Protein AF-A0ABD5YMP9-F1 (afdb_monomer_lite)

Foldseek 3Di:
DVPVVVVVVVVVVVVVVVVVVVVVCCCCPVVVVDDPPPCVVLLCVCLVCVLVVHFWDFDPPPPDDDPPQWDDDPRTTGGPDDNPSSVVVNVVVVVVVVVVVVD

pLDDT: mean 82.82, std 13.81, range [39.59, 98.38]

Organism: NCBI:txid2934937

Structure (mmCIF, N/CA/C/O backbone):
data_AF-A0ABD5YMP9-F1
#
_entry.id   AF-A0ABD5YMP9-F1
#
loop_
_atom_site.group_PDB
_atom_site.id
_atom_site.type_symbol
_atom_site.label_atom_id
_atom_site.label_alt_id
_atom_site.label_comp_id
_atom_site.label_asym_id
_atom_site.label_entity_id
_atom_site.label_seq_id
_atom_site.pdbx_PDB_ins_code
_atom_site.Cartn_x
_atom_site.Cartn_y
_atom_site.Cartn_z
_atom_site.occupancy
_atom_site.B_iso_or_equiv
_atom_site.auth_seq_id
_atom_site.auth_comp_id
_atom_site.auth_asym_id
_atom_site.auth_atom_id
_atom_site.pdbx_PDB_model_num
ATOM 1 N N . MET A 1 1 ? 28.096 4.318 -35.455 1.00 56.03 1 MET A N 1
ATOM 2 C CA . MET A 1 1 ? 27.868 3.748 -34.108 1.00 56.03 1 MET A CA 1
ATOM 3 C C . MET A 1 1 ? 26.424 3.916 -33.593 1.00 56.03 1 MET A C 1
ATOM 5 O O . MET A 1 1 ? 26.172 3.534 -32.467 1.00 56.03 1 MET A O 1
ATOM 9 N N . SER A 1 2 ? 25.460 4.426 -34.383 1.00 62.69 2 SER A N 1
ATOM 10 C CA . SER A 1 2 ? 24.083 4.736 -33.928 1.00 62.69 2 SER A CA 1
ATOM 11 C C . SER A 1 2 ? 23.016 3.673 -34.253 1.00 62.69 2 SE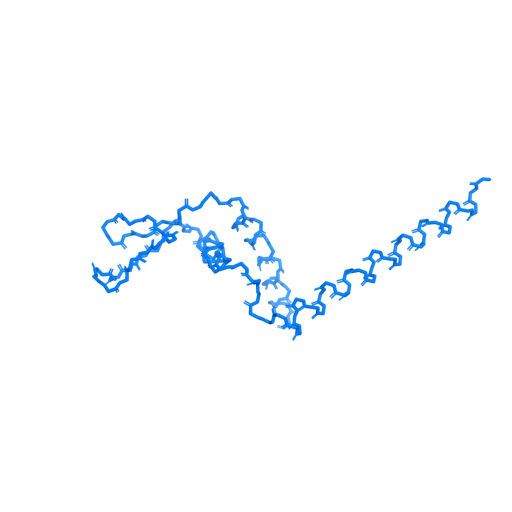R A C 1
ATOM 13 O O . SER A 1 2 ? 21.975 3.613 -33.605 1.00 62.69 2 SER A O 1
ATOM 15 N N . TRP A 1 3 ? 23.241 2.816 -35.255 1.00 60.25 3 TRP A N 1
ATOM 16 C CA . TRP A 1 3 ? 22.212 1.885 -35.748 1.00 60.25 3 TRP A CA 1
ATOM 17 C C . TRP A 1 3 ? 21.994 0.674 -34.826 1.00 60.25 3 TRP A C 1
ATOM 19 O O . TRP A 1 3 ? 20.864 0.249 -34.594 1.00 60.25 3 TRP A O 1
ATOM 29 N N . THR A 1 4 ? 23.072 0.142 -34.247 1.00 73.25 4 THR A N 1
ATOM 30 C CA . THR A 1 4 ? 23.031 -0.947 -33.258 1.00 73.25 4 THR A CA 1
ATOM 31 C C . THR A 1 4 ? 22.429 -0.493 -31.930 1.00 73.25 4 THR A C 1
ATOM 33 O O . THR A 1 4 ? 21.653 -1.231 -31.328 1.00 73.25 4 THR A O 1
ATOM 36 N N . GLU A 1 5 ? 22.719 0.740 -31.511 1.00 74.25 5 GLU A N 1
ATOM 37 C CA . GLU A 1 5 ? 22.180 1.325 -30.283 1.00 74.25 5 GLU A CA 1
ATOM 38 C C . GLU A 1 5 ? 20.657 1.496 -30.356 1.00 74.25 5 GLU A C 1
ATOM 40 O O . GLU A 1 5 ? 19.944 1.110 -29.430 1.00 74.25 5 GLU A O 1
ATOM 45 N N . ASN A 1 6 ? 20.136 1.976 -31.491 1.00 83.88 6 ASN A N 1
ATOM 46 C CA . ASN A 1 6 ? 18.693 2.103 -31.698 1.00 83.88 6 ASN A CA 1
ATOM 47 C C . ASN A 1 6 ? 17.983 0.745 -31.655 1.00 83.88 6 ASN A C 1
ATOM 49 O O . ASN A 1 6 ? 16.960 0.617 -30.990 1.00 83.88 6 ASN A O 1
ATOM 53 N N . ARG A 1 7 ? 18.550 -0.293 -32.285 1.00 87.81 7 ARG A N 1
ATOM 54 C CA . ARG A 1 7 ? 17.979 -1.650 -32.237 1.00 87.81 7 ARG A CA 1
ATOM 55 C C . ARG A 1 7 ? 17.960 -2.224 -30.825 1.00 87.81 7 ARG A C 1
ATOM 57 O O . ARG A 1 7 ? 16.988 -2.874 -30.454 1.00 87.81 7 ARG A O 1
ATOM 64 N N . PHE A 1 8 ? 19.001 -1.964 -30.039 1.00 93.44 8 PHE A N 1
ATOM 65 C CA . PHE A 1 8 ? 19.070 -2.409 -28.650 1.00 93.44 8 PHE A CA 1
ATOM 66 C C . PHE A 1 8 ? 18.036 -1.690 -27.774 1.00 93.44 8 PHE A C 1
ATOM 68 O O . PHE A 1 8 ? 17.306 -2.338 -27.028 1.00 93.44 8 PHE A O 1
ATOM 75 N N . ARG A 1 9 ? 17.889 -0.368 -27.936 1.00 93.75 9 ARG A N 1
ATOM 76 C CA . ARG A 1 9 ? 16.843 0.422 -27.264 1.00 93.75 9 ARG A CA 1
ATOM 77 C C . ARG A 1 9 ? 15.441 -0.068 -27.630 1.00 93.75 9 ARG A C 1
ATOM 79 O O . ARG A 1 9 ? 14.612 -0.231 -26.741 1.00 93.75 9 ARG A O 1
ATOM 86 N N . THR A 1 10 ? 15.185 -0.358 -28.908 1.00 95.44 10 THR A N 1
ATOM 87 C CA . THR A 1 10 ? 13.908 -0.935 -29.353 1.00 95.44 10 THR A CA 1
ATOM 88 C C . THR A 1 10 ? 13.674 -2.315 -28.746 1.00 95.44 10 THR A C 1
ATOM 90 O O . THR A 1 10 ? 12.583 -2.571 -28.248 1.00 95.44 10 THR A O 1
ATOM 93 N N . ALA A 1 11 ? 14.682 -3.190 -28.732 1.00 96.25 11 ALA A N 1
ATOM 94 C CA . ALA A 1 11 ? 14.564 -4.516 -28.130 1.00 96.25 11 ALA A CA 1
ATOM 95 C C . ALA A 1 11 ? 14.250 -4.435 -26.627 1.00 96.25 11 ALA A C 1
ATOM 97 O O . ALA A 1 11 ? 13.358 -5.135 -26.156 1.00 96.25 11 ALA A O 1
ATOM 98 N N . ILE A 1 12 ? 14.915 -3.534 -25.895 1.00 97.06 12 ILE A N 1
ATOM 99 C CA . ILE A 1 12 ? 14.623 -3.277 -24.478 1.00 97.06 12 ILE A CA 1
ATOM 100 C C . ILE A 1 12 ? 13.202 -2.745 -24.301 1.00 97.06 12 ILE A C 1
ATOM 102 O O . ILE A 1 12 ? 12.491 -3.216 -23.419 1.00 97.06 12 ILE A O 1
ATOM 106 N N . ALA A 1 13 ? 12.769 -1.793 -25.130 1.00 97.25 13 ALA A N 1
ATOM 107 C CA . ALA A 1 13 ? 11.424 -1.234 -25.043 1.00 97.25 13 ALA A CA 1
ATOM 108 C C . ALA A 1 13 ? 10.352 -2.311 -25.271 1.00 97.25 13 ALA A C 1
ATOM 110 O O . ALA A 1 13 ? 9.412 -2.419 -24.488 1.00 97.25 13 ALA A O 1
ATOM 111 N N . VAL A 1 14 ? 10.525 -3.155 -26.294 1.00 97.94 14 VAL A N 1
ATOM 112 C CA . VAL A 1 14 ? 9.627 -4.287 -26.566 1.00 97.94 14 VAL A CA 1
ATOM 113 C C . VAL A 1 14 ? 9.631 -5.272 -25.400 1.00 97.94 14 VAL A C 1
ATOM 115 O O . VAL A 1 14 ? 8.565 -5.669 -24.937 1.00 97.94 14 VAL A O 1
ATOM 118 N N . PHE A 1 15 ? 10.806 -5.629 -24.882 1.00 97.94 15 PHE A N 1
ATOM 119 C CA . PHE A 1 15 ? 10.920 -6.534 -23.742 1.00 97.94 15 PHE A CA 1
ATOM 120 C C . PHE A 1 15 ? 10.229 -5.976 -22.491 1.00 97.94 15 PHE A C 1
ATOM 122 O O . PHE A 1 15 ? 9.482 -6.698 -21.837 1.00 97.94 15 PHE A O 1
ATOM 129 N N . ALA A 1 16 ? 10.416 -4.690 -22.188 1.00 97.38 16 ALA A N 1
ATOM 130 C CA . ALA A 1 16 ? 9.773 -4.028 -21.057 1.00 97.38 16 ALA A CA 1
ATOM 131 C C . ALA A 1 16 ? 8.242 -4.029 -21.187 1.00 97.38 16 ALA A C 1
ATOM 133 O O . ALA A 1 16 ? 7.546 -4.323 -20.216 1.00 97.38 16 ALA A O 1
ATOM 134 N N . VAL A 1 17 ? 7.713 -3.761 -22.387 1.00 98.19 17 VAL A N 1
ATOM 135 C CA . VAL A 1 17 ? 6.268 -3.823 -22.656 1.00 98.19 17 VAL A CA 1
ATOM 136 C C . VAL A 1 17 ? 5.741 -5.248 -22.488 1.00 98.19 17 VAL A C 1
ATOM 138 O O . VAL A 1 17 ? 4.741 -5.444 -21.804 1.00 98.19 17 VAL A O 1
ATOM 141 N N . LEU A 1 18 ? 6.422 -6.250 -23.054 1.00 98.38 18 LEU A N 1
ATOM 142 C CA . LEU A 1 18 ? 6.019 -7.653 -22.929 1.00 98.38 18 LEU A CA 1
ATOM 143 C C . LEU A 1 18 ? 6.040 -8.125 -21.472 1.00 98.38 18 LEU A C 1
ATOM 145 O O . LEU A 1 18 ? 5.080 -8.741 -21.018 1.00 98.38 18 LEU A O 1
ATOM 149 N N . ALA A 1 19 ? 7.090 -7.789 -20.723 1.00 97.44 19 ALA A N 1
ATOM 150 C CA . ALA A 1 19 ? 7.170 -8.083 -19.297 1.00 97.44 19 ALA A CA 1
ATOM 151 C C . ALA A 1 19 ? 6.019 -7.417 -18.525 1.00 97.44 19 ALA A C 1
ATOM 153 O O . ALA A 1 19 ? 5.380 -8.066 -17.700 1.00 97.44 19 ALA A O 1
ATOM 154 N N . GLY A 1 20 ? 5.703 -6.156 -18.837 1.00 94.50 20 GLY A N 1
ATOM 155 C CA . GLY A 1 20 ? 4.564 -5.445 -18.256 1.00 94.50 20 GLY A CA 1
ATOM 156 C C . GLY A 1 20 ? 3.224 -6.130 -18.536 1.00 94.50 20 GLY A C 1
ATOM 157 O O . GLY A 1 20 ? 2.429 -6.307 -17.615 1.00 94.50 20 GLY A O 1
ATOM 158 N N . ILE A 1 21 ? 2.994 -6.576 -19.776 1.00 96.94 21 ILE A N 1
ATOM 159 C CA . ILE A 1 21 ? 1.785 -7.325 -20.159 1.00 96.94 21 ILE A CA 1
ATOM 160 C C . ILE A 1 21 ? 1.694 -8.640 -19.379 1.00 96.94 21 ILE A C 1
ATOM 162 O O . ILE A 1 21 ? 0.639 -8.949 -18.835 1.00 96.94 21 ILE A O 1
ATOM 166 N N . VAL A 1 22 ? 2.789 -9.399 -19.283 1.00 95.38 22 VAL A N 1
ATOM 167 C CA . VAL A 1 22 ? 2.811 -10.673 -18.544 1.00 95.38 22 VAL A CA 1
ATOM 168 C C . VAL A 1 22 ? 2.486 -10.457 -17.067 1.00 95.38 22 VAL A C 1
ATOM 170 O O . VAL A 1 22 ? 1.635 -11.157 -16.523 1.00 95.38 22 VAL A O 1
ATOM 173 N N . VAL A 1 23 ? 3.112 -9.466 -16.425 1.00 90.25 23 VAL A N 1
ATOM 174 C CA . VAL A 1 23 ? 2.833 -9.120 -15.022 1.00 90.25 23 VAL A CA 1
ATOM 175 C C . VAL A 1 23 ? 1.371 -8.710 -14.840 1.00 90.25 23 VAL A C 1
ATOM 177 O O . VAL A 1 23 ? 0.731 -9.159 -13.891 1.00 90.25 23 VAL A O 1
ATOM 180 N N . TYR A 1 24 ? 0.827 -7.905 -15.756 1.00 86.75 24 TYR A N 1
ATOM 181 C CA . TYR A 1 24 ? -0.575 -7.490 -15.725 1.00 86.75 24 TYR A CA 1
ATOM 182 C C . TYR A 1 24 ? -1.533 -8.686 -15.809 1.00 86.75 24 TYR A C 1
ATOM 184 O O . TYR A 1 24 ? -2.412 -8.815 -14.959 1.00 86.75 24 TYR A O 1
ATOM 192 N N . VAL A 1 25 ? -1.330 -9.578 -16.785 1.00 91.19 25 VAL A N 1
ATOM 193 C CA . VAL A 1 25 ? -2.171 -10.768 -16.989 1.00 91.19 25 VAL A CA 1
ATOM 194 C C . VAL A 1 25 ? -2.099 -11.699 -15.783 1.00 91.19 25 VAL A C 1
ATOM 196 O O . VAL A 1 25 ? -3.132 -12.133 -15.290 1.00 91.19 25 VAL A O 1
ATOM 199 N N . ILE A 1 26 ? -0.904 -11.971 -15.253 1.00 86.50 26 ILE A N 1
ATOM 200 C CA . ILE A 1 26 ? -0.759 -12.799 -14.048 1.00 86.50 26 ILE A CA 1
ATOM 201 C C . ILE A 1 26 ? -1.506 -12.163 -12.867 1.00 86.50 26 ILE A C 1
ATOM 203 O O . ILE A 1 26 ? -2.235 -12.854 -12.157 1.00 86.50 26 ILE A O 1
ATOM 207 N N . GLY A 1 27 ? -1.358 -10.851 -12.674 1.00 82.06 27 GLY A N 1
ATOM 208 C CA . GLY A 1 27 ? -1.993 -10.137 -11.569 1.00 82.06 27 GLY A CA 1
ATOM 209 C C . GLY A 1 27 ? -3.518 -10.053 -11.662 1.00 82.06 27 GLY A C 1
ATOM 210 O O . GLY A 1 27 ? -4.171 -10.056 -10.628 1.00 82.06 27 GLY A O 1
ATOM 211 N N . HIS A 1 28 ? -4.094 -9.974 -12.865 1.00 81.75 28 HIS A N 1
ATOM 212 C CA . HIS A 1 28 ? -5.549 -9.845 -13.038 1.00 81.75 28 HIS A CA 1
ATOM 213 C C . HIS A 1 28 ? -6.263 -11.180 -13.257 1.00 81.75 28 HIS A C 1
ATOM 215 O O . HIS A 1 28 ? -7.365 -11.359 -12.747 1.00 81.75 28 HIS A O 1
ATOM 221 N N . GLU A 1 29 ? -5.650 -12.114 -13.985 1.00 84.50 29 GLU A N 1
ATOM 222 C CA . GLU A 1 29 ? -6.316 -13.349 -14.419 1.00 84.50 29 GLU A CA 1
ATOM 223 C C . GLU A 1 29 ? -5.934 -14.557 -13.556 1.00 84.50 29 GLU A C 1
ATOM 225 O O . GLU A 1 29 ? -6.773 -15.408 -13.272 1.00 84.50 29 GLU A O 1
ATOM 230 N N . VAL A 1 30 ? -4.670 -14.650 -13.119 1.00 82.81 30 VAL A N 1
ATOM 231 C CA . VAL A 1 30 ? -4.181 -15.807 -12.342 1.00 82.81 30 VAL A CA 1
ATOM 232 C C . VAL A 1 30 ? -4.348 -15.582 -10.841 1.00 82.81 30 VAL A C 1
ATOM 234 O O . VAL A 1 30 ? -4.749 -16.496 -10.122 1.00 82.81 30 VAL A O 1
ATOM 237 N N . PHE A 1 31 ? -4.084 -14.363 -10.365 1.00 77.06 31 PHE A N 1
ATOM 238 C CA . PHE A 1 31 ? -4.215 -13.983 -8.955 1.00 77.06 31 PHE A CA 1
ATOM 239 C C . PHE A 1 31 ? -5.201 -12.820 -8.759 1.00 77.06 31 PHE A C 1
ATOM 241 O O . PHE A 1 31 ? -4.816 -11.770 -8.242 1.00 77.06 31 PHE A O 1
ATOM 248 N N . PRO A 1 32 ? -6.491 -12.994 -9.111 1.00 71.62 32 PRO A N 1
ATOM 249 C CA . PRO A 1 32 ? -7.482 -11.912 -9.078 1.00 71.62 32 PRO A CA 1
ATOM 250 C C . PRO A 1 32 ? -7.722 -11.331 -7.674 1.00 71.62 32 PRO A C 1
ATOM 252 O O . PRO A 1 32 ? -8.232 -10.222 -7.537 1.00 71.62 32 PRO A O 1
ATOM 255 N N . TYR A 1 33 ? -7.347 -12.069 -6.624 1.00 70.12 33 TYR A N 1
ATOM 256 C CA . TYR A 1 33 ? -7.469 -11.655 -5.224 1.00 70.12 33 TYR A CA 1
ATOM 257 C C . TYR A 1 33 ? -6.145 -11.180 -4.604 1.00 70.12 33 TYR A C 1
ATOM 259 O O . TYR A 1 33 ? -6.059 -11.072 -3.383 1.00 70.12 33 TYR A O 1
ATOM 267 N N . LEU A 1 34 ? -5.156 -10.853 -5.444 1.00 66.38 34 LEU A N 1
ATOM 268 C CA . LEU A 1 34 ? -3.815 -10.391 -5.075 1.00 66.38 34 LEU A CA 1
ATOM 269 C C . LEU A 1 34 ? -2.923 -11.477 -4.426 1.00 66.38 34 LEU A C 1
ATOM 271 O O . LEU A 1 34 ? -3.149 -12.675 -4.595 1.00 66.38 34 LEU A O 1
ATOM 275 N N . SER A 1 35 ? -1.814 -11.033 -3.830 1.00 65.75 35 SER A N 1
ATOM 276 C CA . SER A 1 35 ? -0.567 -11.746 -3.540 1.00 65.75 35 SER A CA 1
ATOM 277 C C . SER A 1 35 ? -0.715 -12.956 -2.619 1.00 65.75 35 SER A C 1
ATOM 279 O O . SER A 1 35 ? -1.549 -13.007 -1.723 1.00 65.75 35 SER A O 1
ATOM 281 N N . VAL A 1 36 ? 0.243 -13.885 -2.739 1.00 67.31 36 VAL A N 1
ATOM 282 C CA . VAL A 1 36 ? 0.517 -14.946 -1.744 1.00 67.31 36 VAL A CA 1
ATOM 283 C C . VAL A 1 36 ? 0.949 -14.352 -0.387 1.00 67.31 36 VAL A C 1
ATOM 285 O O . VAL A 1 36 ? 1.054 -15.054 0.620 1.00 67.31 36 VAL A O 1
ATOM 288 N N . ASN A 1 37 ? 1.215 -13.044 -0.336 1.00 77.12 37 ASN A N 1
ATOM 289 C CA . ASN A 1 37 ? 1.488 -12.340 0.901 1.00 77.12 37 ASN A CA 1
ATOM 290 C C . ASN A 1 37 ? 0.224 -12.216 1.768 1.00 77.12 37 ASN A C 1
ATOM 292 O O . ASN A 1 37 ? -0.636 -11.370 1.531 1.00 77.12 37 ASN A O 1
ATOM 296 N N . HIS A 1 38 ? 0.187 -12.998 2.844 1.00 78.44 38 HIS A N 1
ATOM 297 C CA . HIS A 1 38 ? -0.875 -12.985 3.850 1.00 78.44 38 HIS A CA 1
ATOM 298 C C . HIS A 1 38 ? -1.078 -11.612 4.520 1.00 78.44 38 HIS A C 1
ATOM 300 O O . HIS A 1 38 ? -2.158 -11.343 5.046 1.00 78.44 38 HIS A O 1
ATOM 306 N N . ASP A 1 39 ? -0.078 -10.729 4.461 1.00 85.69 39 ASP A N 1
ATOM 307 C CA . ASP A 1 39 ? -0.128 -9.402 5.077 1.00 85.69 39 ASP A CA 1
ATOM 308 C C . ASP A 1 39 ? -0.695 -8.332 4.133 1.00 85.69 39 ASP A C 1
ATOM 310 O O . ASP A 1 39 ? -0.993 -7.216 4.565 1.00 85.69 39 ASP A O 1
ATOM 314 N N . GLU A 1 40 ? -0.869 -8.634 2.841 1.00 84.75 40 GLU A N 1
ATOM 315 C CA . GLU A 1 40 ? -1.265 -7.630 1.851 1.00 84.75 40 GLU A CA 1
ATOM 316 C C . GLU A 1 40 ? -2.621 -6.996 2.160 1.00 84.75 40 GLU A C 1
ATOM 318 O O . GLU A 1 40 ? -2.771 -5.776 2.059 1.00 84.75 40 GLU A O 1
ATOM 323 N N . GLY A 1 41 ? -3.581 -7.791 2.638 1.00 84.94 41 GLY A N 1
ATOM 324 C CA . GLY A 1 41 ? -4.883 -7.280 3.067 1.00 84.94 41 GLY A CA 1
ATOM 325 C C . GLY A 1 41 ? -4.766 -6.170 4.120 1.00 84.94 41 GLY A C 1
ATOM 326 O O . GLY A 1 41 ? -5.556 -5.228 4.119 1.00 84.94 41 GLY A O 1
ATOM 327 N N . VAL A 1 42 ? -3.740 -6.216 4.974 1.00 88.38 42 VAL A N 1
ATOM 328 C CA . VAL A 1 42 ? -3.469 -5.189 5.991 1.00 88.38 42 VAL A CA 1
ATOM 329 C C . VAL A 1 42 ? -2.978 -3.902 5.339 1.00 88.38 42 VAL A C 1
ATOM 331 O O . VAL A 1 42 ? -3.447 -2.820 5.695 1.00 88.38 42 VAL A O 1
ATOM 334 N N . TYR A 1 43 ? -2.067 -4.004 4.367 1.00 90.44 43 TYR A N 1
ATOM 335 C CA . TYR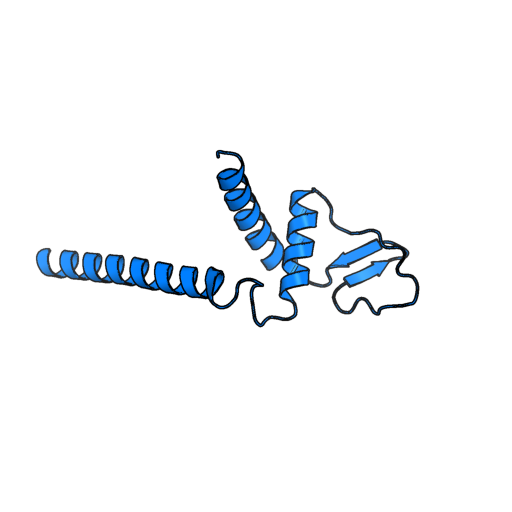 A 1 43 ? -1.557 -2.842 3.639 1.00 90.44 43 TYR A CA 1
ATOM 336 C C . TYR A 1 43 ? -2.651 -2.175 2.804 1.00 90.44 43 TYR A C 1
ATOM 338 O O . TYR A 1 43 ? -2.731 -0.948 2.786 1.00 90.44 43 TYR A O 1
ATOM 346 N N . LEU A 1 44 ? -3.524 -2.957 2.166 1.00 89.88 44 LEU A N 1
ATOM 347 C CA . LEU A 1 44 ? -4.672 -2.444 1.413 1.00 89.88 44 LEU A CA 1
ATOM 348 C C . LEU A 1 44 ? -5.712 -1.800 2.332 1.00 89.88 44 LEU A C 1
ATOM 350 O O . LEU A 1 44 ? -6.224 -0.722 2.028 1.00 89.88 44 LEU A O 1
ATOM 354 N N . GLN A 1 45 ? -5.984 -2.409 3.489 1.00 90.00 45 GLN A N 1
ATOM 355 C CA . GLN A 1 45 ? -6.874 -1.823 4.488 1.00 90.00 45 GLN A CA 1
ATOM 356 C C . GLN A 1 45 ? -6.312 -0.496 5.012 1.00 90.00 45 GLN A C 1
ATOM 358 O O . GLN A 1 45 ? -7.041 0.492 5.096 1.00 90.00 45 GLN A O 1
ATOM 363 N N . GLN A 1 46 ? -5.014 -0.441 5.325 1.00 93.06 46 GLN A N 1
ATOM 364 C CA . GLN A 1 46 ? -4.337 0.792 5.728 1.00 93.06 46 GLN A CA 1
ATOM 365 C C . GLN A 1 46 ? -4.351 1.835 4.603 1.00 93.06 46 GLN A C 1
ATOM 367 O O . GLN A 1 46 ? -4.617 3.002 4.876 1.00 93.06 46 GLN A O 1
ATOM 372 N N . ALA A 1 47 ? -4.148 1.434 3.346 1.00 93.75 47 ALA A N 1
ATOM 373 C CA . ALA A 1 47 ? -4.250 2.329 2.197 1.00 93.75 47 ALA A CA 1
ATOM 374 C C . ALA A 1 47 ? -5.657 2.932 2.060 1.00 93.75 47 ALA A C 1
ATOM 376 O O . ALA A 1 47 ? -5.807 4.133 1.842 1.00 93.75 47 ALA A O 1
ATOM 377 N N . ASN A 1 48 ? -6.704 2.132 2.269 1.00 92.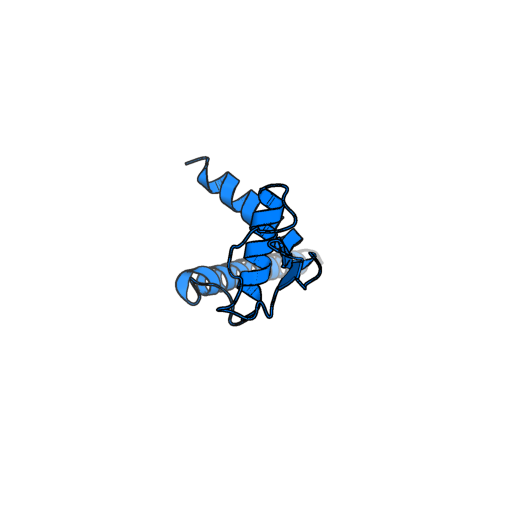12 48 ASN A N 1
ATOM 378 C CA . ASN A 1 48 ? -8.082 2.620 2.265 1.00 92.12 48 ASN A CA 1
ATOM 379 C C . ASN A 1 48 ? -8.352 3.616 3.411 1.00 92.12 48 ASN A C 1
ATOM 381 O O . ASN A 1 48 ? -9.041 4.614 3.207 1.00 92.12 48 ASN A O 1
ATOM 385 N N . LEU A 1 49 ? -7.776 3.406 4.603 1.00 92.56 49 LEU A N 1
ATOM 386 C CA . LEU A 1 49 ? -7.843 4.396 5.688 1.00 92.56 49 LEU A CA 1
ATOM 387 C C . LEU A 1 49 ? -7.167 5.710 5.281 1.00 92.56 49 LEU A C 1
ATOM 389 O O . LEU A 1 49 ? -7.767 6.770 5.453 1.00 92.56 49 LEU A O 1
ATOM 393 N N . LEU A 1 50 ? -5.967 5.641 4.697 1.00 94.06 50 LEU A N 1
ATOM 394 C CA . LEU A 1 50 ? -5.226 6.817 4.234 1.00 94.06 50 LEU A CA 1
ATOM 395 C C . LEU A 1 50 ? -6.004 7.589 3.159 1.00 94.06 50 LEU A C 1
ATOM 397 O O . LEU A 1 50 ? -6.107 8.812 3.249 1.00 94.06 50 LEU A O 1
ATOM 401 N N . LEU A 1 51 ? -6.633 6.894 2.203 1.00 93.56 51 LEU A N 1
ATOM 402 C CA . LEU A 1 51 ? -7.524 7.509 1.207 1.00 93.56 51 LEU A CA 1
ATOM 403 C C . LEU A 1 51 ? -8.701 8.260 1.843 1.00 93.56 51 LEU A C 1
ATOM 405 O O . LEU A 1 51 ? -9.173 9.249 1.283 1.00 93.56 51 LEU A O 1
ATOM 409 N N . GLN A 1 52 ? -9.171 7.798 3.002 1.00 92.62 52 GLN A N 1
ATOM 410 C CA . GLN A 1 52 ? -10.251 8.414 3.773 1.00 92.62 52 GLN A CA 1
ATOM 411 C C . GLN A 1 52 ? -9.756 9.463 4.785 1.00 92.62 52 GLN A C 1
ATOM 413 O O . GLN A 1 52 ? -10.570 9.994 5.540 1.00 92.62 52 GLN A O 1
ATOM 418 N N . GLY A 1 53 ? -8.449 9.744 4.849 1.00 94.38 53 GLY A N 1
ATOM 419 C CA . GLY A 1 53 ? -7.865 10.643 5.850 1.00 94.38 53 GLY A CA 1
ATOM 420 C C . GLY A 1 53 ? -7.919 10.093 7.282 1.00 94.38 53 GLY A C 1
ATOM 421 O O . GLY A 1 53 ? -7.948 10.863 8.240 1.00 94.38 53 GLY A O 1
ATOM 422 N N . LYS A 1 54 ? -7.970 8.767 7.445 1.00 93.88 54 LYS A N 1
ATOM 423 C CA . LYS A 1 54 ? -8.033 8.069 8.737 1.00 93.88 54 LYS A CA 1
ATOM 424 C C . LYS A 1 54 ? -6.726 7.328 9.015 1.00 93.88 54 LYS A C 1
ATOM 426 O O . LYS A 1 54 ? -6.035 6.895 8.099 1.00 93.88 54 LYS A O 1
ATOM 431 N N . LEU A 1 55 ? -6.423 7.129 10.299 1.00 91.56 55 LEU A N 1
ATOM 432 C CA . LEU A 1 55 ? -5.244 6.375 10.758 1.00 91.56 55 LEU A CA 1
ATOM 433 C C . LEU A 1 55 ? -5.600 5.112 11.558 1.00 91.56 55 LEU A C 1
ATOM 435 O O . LEU A 1 55 ? -4.731 4.293 11.844 1.00 91.56 55 LEU A O 1
ATOM 439 N N . TRP A 1 56 ? -6.872 4.942 11.912 1.00 90.81 56 TRP A N 1
ATOM 440 C CA . TRP A 1 56 ? -7.374 3.791 12.651 1.00 90.81 56 TRP A CA 1
ATOM 441 C C . TRP A 1 56 ? -8.777 3.427 12.185 1.00 90.81 56 TRP A C 1
ATOM 443 O O . TRP A 1 56 ? -9.522 4.257 11.656 1.00 90.81 56 TRP A O 1
ATOM 453 N N . LEU A 1 57 ? -9.147 2.178 12.438 1.00 87.94 57 LEU A N 1
ATOM 454 C CA . LEU A 1 57 ? -10.531 1.717 12.402 1.00 87.94 57 LEU A CA 1
ATOM 455 C C . LEU A 1 57 ? -11.081 1.593 13.821 1.00 87.94 57 LEU A C 1
ATOM 457 O O . LEU A 1 57 ? -10.339 1.449 14.794 1.00 87.94 57 LEU A O 1
ATOM 461 N N . THR A 1 58 ? -12.402 1.658 13.928 1.00 88.00 58 THR A N 1
ATOM 462 C CA . THR A 1 58 ? -13.126 1.383 15.165 1.00 88.00 58 THR A CA 1
ATOM 463 C C . THR A 1 58 ? -13.877 0.078 14.987 1.00 88.00 58 THR A C 1
ATOM 465 O O . THR A 1 58 ? -14.641 -0.062 14.036 1.00 88.00 58 THR A O 1
ATOM 468 N N . ALA A 1 59 ? -13.647 -0.875 15.883 1.00 80.31 59 ALA A N 1
ATOM 469 C CA . ALA A 1 59 ? -14.302 -2.174 15.836 1.00 80.31 59 ALA A CA 1
ATOM 470 C C . ALA A 1 59 ? -14.771 -2.571 17.236 1.00 80.31 59 ALA A C 1
ATOM 472 O O . ALA A 1 59 ? -14.028 -2.420 18.205 1.00 80.31 59 ALA A O 1
ATOM 473 N N . ASP A 1 60 ? -15.979 -3.126 17.337 1.00 76.06 60 ASP A N 1
ATOM 474 C CA . ASP A 1 60 ? -16.514 -3.670 18.594 1.00 76.06 60 ASP A CA 1
ATOM 475 C C . ASP A 1 60 ? -16.144 -5.154 18.779 1.00 76.06 60 ASP A C 1
ATOM 477 O O . ASP A 1 60 ? -16.895 -5.975 19.298 1.00 76.06 60 ASP A O 1
ATOM 481 N N . LEU A 1 61 ? -14.954 -5.526 18.303 1.00 66.44 61 LEU A N 1
ATOM 482 C CA . LEU A 1 61 ? -14.432 -6.892 18.334 1.00 66.44 61 LEU A CA 1
ATOM 483 C C . LEU A 1 61 ? -13.729 -7.133 19.671 1.00 66.44 61 LEU A C 1
ATOM 485 O O . LEU A 1 61 ? -12.515 -7.314 19.741 1.00 66.44 61 LEU A O 1
ATOM 489 N N . SER A 1 62 ? -14.477 -7.060 20.770 1.00 54.03 62 SER A N 1
ATOM 490 C CA . SER A 1 62 ? -13.857 -7.020 22.097 1.00 54.03 62 SER A CA 1
ATOM 491 C C . SER A 1 62 ? -13.268 -8.363 22.560 1.00 54.03 62 SER A C 1
ATOM 493 O O . SER A 1 62 ? -12.383 -8.338 23.416 1.00 54.03 62 SER A O 1
ATOM 495 N N . LYS A 1 63 ? -13.668 -9.526 22.006 1.00 59.41 63 LYS A N 1
ATOM 496 C CA . LYS A 1 63 ? -13.195 -10.841 22.513 1.0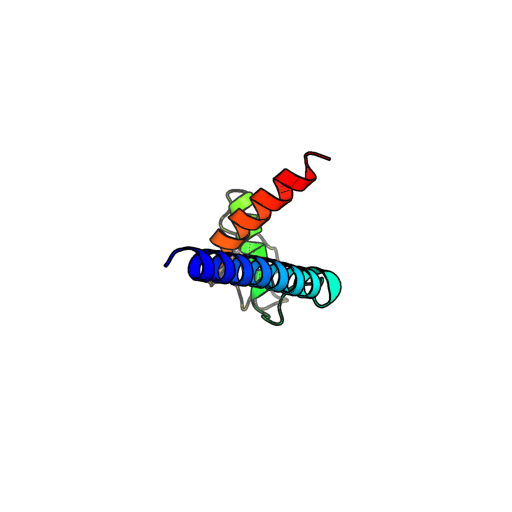0 59.41 63 LYS A CA 1
ATOM 497 C C . LYS A 1 63 ? -13.001 -11.990 21.509 1.00 59.41 63 LYS A C 1
ATOM 499 O O . LYS A 1 63 ? -12.459 -13.011 21.911 1.00 59.41 63 LYS A O 1
ATOM 504 N N . VAL A 1 64 ? -13.428 -11.873 20.248 1.00 57.69 64 VAL A N 1
ATOM 505 C CA . VAL A 1 64 ? -13.538 -13.055 19.357 1.00 57.69 64 VAL A CA 1
ATOM 506 C C . VAL A 1 64 ? -12.304 -13.279 18.472 1.00 57.69 64 VAL A C 1
ATOM 508 O O . VAL A 1 64 ? -12.010 -14.414 18.119 1.00 57.69 64 VAL A O 1
ATOM 511 N N . PHE A 1 65 ? -11.529 -12.233 18.164 1.00 64.31 65 PHE A N 1
ATOM 512 C CA . PHE A 1 65 ? -10.355 -12.345 17.293 1.00 64.31 65 PHE A CA 1
ATOM 513 C C . PHE A 1 65 ? -9.154 -11.607 17.878 1.00 64.31 65 PHE A C 1
ATOM 515 O O . PHE A 1 65 ? -9.282 -10.481 18.360 1.00 64.31 65 PHE A O 1
ATOM 522 N N . GLN A 1 66 ? -7.981 -12.240 17.812 1.00 69.19 66 GLN A N 1
ATOM 523 C CA . GLN A 1 66 ? -6.713 -11.569 18.076 1.00 69.19 66 GLN A CA 1
ATOM 524 C C . GLN A 1 66 ? -6.319 -10.768 16.830 1.00 69.19 66 GLN A C 1
ATOM 526 O O . GLN A 1 66 ? -6.164 -11.357 15.757 1.00 69.19 66 GLN A O 1
ATOM 531 N N . PRO A 1 67 ? -6.167 -9.438 16.926 1.00 75.25 67 PRO A N 1
ATOM 532 C CA . PRO A 1 67 ? -5.824 -8.615 15.779 1.00 75.25 67 PRO A CA 1
ATOM 533 C C . PRO A 1 67 ? -4.313 -8.688 15.504 1.00 75.25 67 PRO A C 1
ATOM 535 O O . PRO A 1 67 ? -3.599 -7.721 15.709 1.00 75.25 67 PRO A O 1
ATOM 538 N N . TRP A 1 68 ? -3.793 -9.825 15.037 1.00 81.69 68 TRP A N 1
ATOM 539 C CA . TRP A 1 68 ? -2.346 -10.054 14.832 1.00 81.69 68 TRP A CA 1
ATOM 540 C C . TRP A 1 68 ? -1.632 -8.971 14.001 1.00 81.69 68 TRP A C 1
ATOM 542 O O . TRP A 1 68 ? -0.445 -8.705 14.202 1.00 81.69 68 TRP A O 1
ATOM 552 N N . PHE A 1 69 ? -2.376 -8.311 13.112 1.00 86.00 69 PHE A N 1
ATOM 553 C CA . PHE A 1 69 ? -1.897 -7.249 12.231 1.00 86.00 69 PHE A CA 1
ATOM 554 C C . PHE A 1 69 ? -2.208 -5.824 12.703 1.00 86.00 69 PHE A C 1
ATOM 556 O O . PHE A 1 69 ? -1.762 -4.857 12.079 1.00 86.00 69 PHE A O 1
ATOM 563 N N . PHE A 1 70 ? -2.962 -5.677 13.796 1.00 87.62 70 PHE A N 1
ATOM 564 C CA . PHE A 1 70 ? -3.340 -4.379 14.339 1.00 87.62 70 PHE A CA 1
ATOM 565 C C . PHE A 1 70 ? -3.014 -4.271 15.828 1.00 87.62 70 PHE A C 1
ATOM 567 O O . PHE A 1 70 ? -3.280 -5.156 16.633 1.00 87.62 70 PHE A O 1
ATOM 574 N N . ILE A 1 71 ? -2.487 -3.123 16.221 1.00 88.69 71 ILE A N 1
ATOM 575 C CA . ILE A 1 71 ? -2.329 -2.755 17.620 1.00 88.69 71 ILE A CA 1
ATOM 576 C C . ILE A 1 71 ? -3.678 -2.235 18.118 1.00 88.69 71 ILE A C 1
ATOM 578 O O . ILE A 1 71 ? -4.274 -1.341 17.511 1.00 88.69 71 ILE A O 1
ATOM 582 N N . ARG A 1 72 ? -4.168 -2.811 19.218 1.00 87.62 72 ARG A N 1
ATOM 583 C CA . ARG A 1 72 ? -5.445 -2.439 19.835 1.00 87.62 72 ARG A CA 1
ATOM 584 C C . ARG A 1 72 ? -5.250 -1.428 20.957 1.00 87.62 72 ARG A C 1
ATOM 586 O O . ARG A 1 72 ? -4.473 -1.670 21.873 1.00 87.62 72 ARG A O 1
ATOM 593 N N . ASP A 1 73 ? -6.051 -0.370 20.913 1.00 87.94 73 ASP A N 1
ATOM 594 C CA . ASP A 1 73 ? -6.172 0.669 21.938 1.00 87.94 73 ASP A CA 1
ATOM 595 C C . ASP A 1 73 ? -7.663 0.929 22.211 1.00 87.94 73 ASP A C 1
ATOM 597 O O . ASP A 1 73 ? -8.361 1.614 21.454 1.00 87.94 73 ASP A O 1
ATOM 601 N N . GLY A 1 74 ? -8.203 0.275 23.242 1.00 87.19 74 GLY A N 1
ATOM 602 C CA . GLY A 1 74 ? -9.643 0.250 23.499 1.00 87.19 74 GLY A CA 1
ATOM 603 C C . GLY A 1 74 ? -10.427 -0.300 22.299 1.00 87.19 74 GLY A C 1
ATOM 604 O O . GLY A 1 74 ? -10.286 -1.470 21.942 1.00 87.19 74 GLY A O 1
ATOM 605 N N . LYS A 1 75 ? -11.254 0.553 21.676 1.00 87.25 75 LYS A N 1
ATOM 606 C CA . LYS A 1 75 ? -12.028 0.236 20.455 1.00 87.25 75 LYS A CA 1
ATOM 607 C C . LYS A 1 75 ? -11.298 0.586 19.150 1.00 87.25 75 LYS A C 1
ATOM 609 O O . LYS A 1 75 ? -11.837 0.338 18.071 1.00 87.25 75 LYS A O 1
ATOM 614 N N . ARG A 1 76 ? -10.119 1.211 19.226 1.00 89.00 76 ARG A N 1
ATOM 615 C CA . ARG A 1 76 ? -9.323 1.612 18.060 1.00 89.00 76 ARG A CA 1
ATOM 616 C C . ARG A 1 76 ? -8.341 0.511 17.688 1.00 89.00 76 ARG A C 1
ATOM 618 O O . ARG A 1 76 ? -7.737 -0.120 18.554 1.00 89.00 76 ARG A O 1
ATOM 625 N N . LEU A 1 77 ? -8.184 0.306 16.387 1.00 90.00 77 LEU A N 1
ATOM 626 C CA . LEU A 1 77 ? -7.234 -0.631 15.804 1.00 90.00 77 LEU A CA 1
ATOM 627 C C . LEU A 1 77 ? -6.329 0.126 14.830 1.00 90.00 77 LEU A C 1
ATOM 629 O O . LEU A 1 77 ? -6.811 0.714 13.857 1.00 90.00 77 LEU A O 1
ATOM 633 N N . TYR A 1 78 ? -5.026 0.103 15.105 1.00 89.56 78 TYR A N 1
ATOM 634 C CA . TYR A 1 78 ? -3.987 0.719 14.280 1.00 89.56 78 TYR A CA 1
ATOM 635 C C . TYR A 1 78 ? -3.205 -0.361 13.541 1.00 89.56 78 TYR A C 1
ATOM 637 O O . TYR A 1 78 ? -2.852 -1.354 14.169 1.00 89.56 78 TYR A O 1
ATOM 645 N N . PRO A 1 79 ? -2.893 -0.207 12.248 1.00 89.50 79 PRO A N 1
ATOM 646 C CA . PRO A 1 79 ? -2.004 -1.140 11.562 1.00 89.50 79 PRO A CA 1
ATOM 647 C C . PRO A 1 79 ? -0.655 -1.223 12.286 1.00 89.50 79 PRO A C 1
ATOM 649 O O . PRO A 1 79 ? -0.070 -0.198 12.633 1.00 89.50 79 PRO A O 1
ATOM 652 N N . LYS A 1 80 ? -0.155 -2.439 12.520 1.00 88.88 80 LYS A N 1
ATOM 653 C CA . LYS A 1 80 ? 1.150 -2.660 13.167 1.00 88.88 80 LYS A CA 1
ATOM 654 C C . LYS A 1 80 ? 2.322 -2.215 12.281 1.00 88.88 80 LYS A C 1
ATOM 656 O O . LYS A 1 80 ? 3.391 -1.885 12.788 1.00 88.88 80 LYS A O 1
ATOM 661 N N . TYR A 1 81 ? 2.134 -2.250 10.964 1.00 88.81 81 TYR A N 1
ATOM 662 C CA . TYR A 1 81 ? 3.184 -1.994 9.987 1.00 88.81 81 TYR A CA 1
ATOM 663 C C . TYR A 1 81 ? 3.367 -0.506 9.680 1.00 88.81 81 TYR A C 1
ATOM 665 O O . TYR A 1 81 ? 2.428 0.294 9.739 1.00 88.81 81 TYR A O 1
ATOM 673 N N . THR A 1 82 ? 4.596 -0.146 9.302 1.00 90.69 82 THR A N 1
ATOM 674 C CA . THR A 1 82 ? 4.910 1.196 8.808 1.00 90.69 82 THR A CA 1
ATOM 675 C C . THR A 1 82 ? 4.146 1.471 7.507 1.00 90.69 82 THR A C 1
ATOM 677 O O . THR A 1 82 ? 3.989 0.578 6.670 1.00 90.69 82 THR A O 1
ATOM 680 N N . PRO A 1 83 ? 3.682 2.711 7.280 1.00 90.75 83 PRO A N 1
ATOM 681 C CA . PRO A 1 83 ? 2.764 3.025 6.187 1.00 90.75 83 PRO A CA 1
ATOM 682 C C . PRO A 1 83 ? 3.448 3.124 4.814 1.00 90.75 83 PRO A C 1
ATOM 684 O O . PRO A 1 83 ? 2.865 3.682 3.893 1.00 90.75 83 PRO A O 1
ATOM 687 N N . VAL A 1 84 ? 4.674 2.617 4.642 1.00 92.62 84 VAL A N 1
ATOM 688 C CA . VAL A 1 84 ? 5.427 2.756 3.383 1.00 92.62 84 VAL A CA 1
ATOM 689 C C . VAL A 1 84 ? 4.733 1.992 2.252 1.00 92.62 84 VAL A C 1
ATOM 691 O O . VAL A 1 84 ? 4.395 2.582 1.227 1.00 92.62 84 VAL A O 1
ATOM 694 N N . ALA A 1 85 ? 4.449 0.702 2.461 1.00 90.62 85 ALA A N 1
ATOM 695 C CA . ALA A 1 85 ? 3.744 -0.121 1.476 1.00 90.62 85 ALA A CA 1
ATOM 696 C C . ALA A 1 85 ? 2.311 0.385 1.241 1.00 90.62 85 ALA A C 1
ATOM 698 O O . ALA A 1 85 ? 1.894 0.591 0.103 1.00 90.62 85 ALA A O 1
ATOM 699 N N . ALA A 1 86 ? 1.583 0.680 2.323 1.00 91.44 86 ALA A N 1
ATOM 700 C CA . ALA A 1 86 ? 0.233 1.230 2.245 1.00 91.44 86 ALA A CA 1
ATOM 701 C C . ALA A 1 86 ? 0.186 2.587 1.520 1.00 91.44 86 ALA A C 1
ATOM 703 O O . ALA A 1 86 ? -0.754 2.854 0.776 1.00 91.44 86 ALA A O 1
ATOM 704 N N . GLY A 1 87 ? 1.201 3.436 1.688 1.00 93.06 87 GLY A N 1
ATOM 705 C CA . GLY A 1 87 ? 1.326 4.712 0.988 1.00 93.06 87 GLY A CA 1
ATOM 706 C C . GLY A 1 87 ? 1.471 4.528 -0.523 1.00 93.06 87 GLY A C 1
ATOM 707 O O . GLY A 1 87 ? 0.761 5.179 -1.287 1.00 93.06 87 GLY A O 1
ATOM 708 N N . LEU A 1 88 ? 2.307 3.583 -0.964 1.00 92.75 88 LEU A N 1
ATOM 709 C CA . LEU A 1 88 ? 2.426 3.238 -2.386 1.00 92.75 88 LEU A CA 1
ATOM 710 C C . LEU A 1 88 ? 1.107 2.692 -2.951 1.00 92.75 88 LEU A C 1
ATOM 712 O O . LEU A 1 88 ? 0.658 3.143 -4.007 1.00 92.75 88 LEU A O 1
ATOM 716 N N . PHE A 1 89 ? 0.433 1.794 -2.225 1.00 89.56 89 PHE A N 1
ATOM 717 C CA . PHE A 1 89 ? -0.880 1.290 -2.638 1.00 89.56 89 PHE A CA 1
ATOM 718 C C . PHE A 1 89 ? -1.953 2.378 -2.671 1.00 89.56 89 PHE A C 1
ATOM 720 O O . PHE A 1 89 ? -2.770 2.389 -3.584 1.00 89.56 89 PHE A O 1
ATOM 727 N N . THR A 1 90 ? -1.929 3.335 -1.742 1.00 92.19 90 THR A N 1
ATOM 728 C CA . THR A 1 90 ? -2.841 4.494 -1.729 1.00 92.19 90 THR A CA 1
ATOM 729 C C . THR A 1 90 ? -2.736 5.279 -3.036 1.00 92.19 90 THR A C 1
ATOM 731 O O . THR A 1 90 ? -3.759 5.625 -3.627 1.00 92.19 90 THR A O 1
ATOM 734 N N . LEU A 1 91 ? -1.512 5.528 -3.520 1.00 91.50 91 LEU A N 1
ATOM 735 C CA . LEU A 1 91 ? -1.280 6.210 -4.797 1.00 91.50 91 LEU A CA 1
ATOM 736 C C . LEU A 1 91 ? -1.827 5.394 -5.972 1.00 91.50 91 LEU A C 1
ATOM 738 O O . LEU A 1 91 ? -2.575 5.929 -6.789 1.00 91.50 91 LEU A O 1
ATOM 742 N N . GLY A 1 92 ? 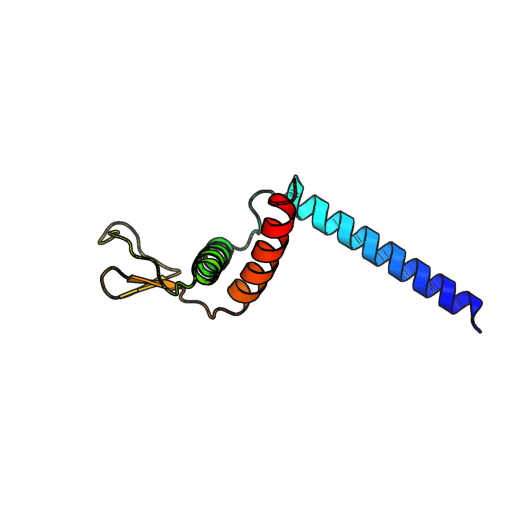-1.506 4.098 -6.026 1.00 86.25 92 GLY A N 1
ATOM 743 C CA . GLY A 1 92 ? -1.997 3.196 -7.071 1.00 86.25 92 GLY A CA 1
ATOM 744 C C . GLY A 1 92 ? -3.525 3.122 -7.111 1.00 86.25 92 GLY A C 1
ATOM 745 O O . GLY A 1 92 ? -4.129 3.329 -8.161 1.00 86.25 92 GLY A O 1
ATOM 746 N N . LEU A 1 93 ? -4.160 2.926 -5.952 1.00 84.88 93 LEU A N 1
ATOM 747 C CA . LEU A 1 93 ? -5.615 2.917 -5.811 1.00 84.88 93 LEU A CA 1
ATOM 748 C C . LEU A 1 93 ? -6.222 4.254 -6.242 1.00 84.88 93 LEU A C 1
ATOM 750 O O . LEU A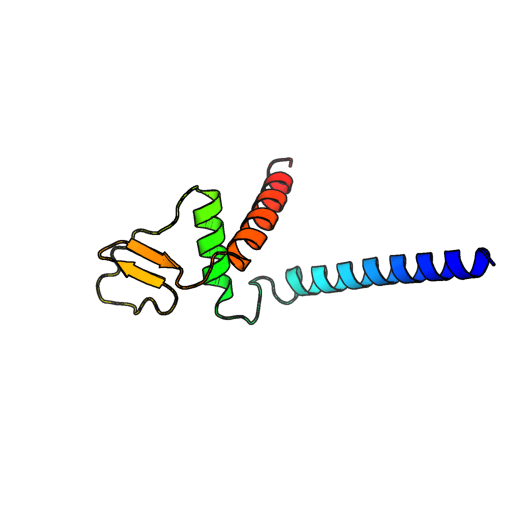 1 93 ? -7.192 4.262 -6.992 1.00 84.88 93 LEU A O 1
ATOM 754 N N . ARG A 1 94 ? -5.650 5.394 -5.830 1.00 86.75 94 ARG A N 1
ATOM 755 C CA . ARG A 1 94 ? -6.142 6.724 -6.229 1.00 86.75 94 ARG A CA 1
ATOM 756 C C . ARG A 1 94 ? -6.128 6.904 -7.748 1.00 86.75 94 ARG A C 1
ATOM 758 O O . ARG A 1 94 ? -7.089 7.440 -8.296 1.00 86.75 94 ARG A O 1
ATOM 765 N N . LEU A 1 95 ? -5.066 6.454 -8.414 1.00 84.50 95 LEU A N 1
ATOM 766 C CA . LEU A 1 95 ? -4.935 6.510 -9.872 1.00 84.50 95 LEU A CA 1
ATOM 767 C C . LEU A 1 95 ? -5.918 5.558 -10.570 1.00 84.50 95 LEU A C 1
ATOM 769 O O . LEU A 1 95 ? -6.575 5.961 -11.528 1.00 84.50 95 LEU A O 1
ATOM 773 N N . ALA A 1 96 ? -6.088 4.339 -10.054 1.00 76.25 96 ALA A N 1
ATOM 774 C CA . ALA A 1 96 ? -7.065 3.381 -10.571 1.00 76.25 96 ALA A CA 1
ATOM 775 C C . ALA A 1 96 ? -8.512 3.895 -10.429 1.00 76.25 96 ALA A C 1
ATOM 777 O O . ALA A 1 96 ? -9.284 3.848 -11.387 1.00 76.25 96 ALA A O 1
ATOM 778 N N . PHE A 1 97 ? -8.870 4.471 -9.274 1.00 61.88 97 PHE A N 1
ATOM 779 C CA . PHE A 1 97 ? -10.187 5.077 -9.039 1.00 61.88 97 PHE A CA 1
ATOM 780 C C . PHE A 1 97 ? -10.478 6.262 -9.976 1.00 61.88 97 PHE A C 1
ATOM 782 O O . PHE A 1 97 ? -11.622 6.433 -10.402 1.00 61.88 97 PHE A O 1
ATOM 789 N N . LEU A 1 98 ? -9.470 7.068 -10.333 1.00 56.84 98 LEU A N 1
ATOM 790 C CA . LEU A 1 98 ? -9.622 8.142 -11.327 1.00 56.84 98 LEU A CA 1
ATOM 791 C C . LEU A 1 98 ? -9.924 7.594 -12.731 1.00 56.84 98 LEU A C 1
ATOM 793 O O . LEU A 1 98 ? -10.671 8.228 -13.470 1.00 56.84 98 LEU A O 1
ATOM 797 N N . GLY A 1 99 ? -9.397 6.415 -13.076 1.00 49.72 99 GLY A N 1
ATOM 798 C CA . GLY A 1 99 ? -9.692 5.724 -14.335 1.00 49.72 99 GLY A CA 1
ATOM 799 C C . GLY A 1 99 ? -11.081 5.074 -14.399 1.00 49.72 99 GLY A C 1
ATOM 800 O O . GLY A 1 99 ? -11.609 4.890 -15.492 1.00 49.72 99 GLY A O 1
ATOM 801 N N . TRP A 1 100 ? -11.693 4.750 -13.253 1.00 48.12 100 TRP A N 1
ATOM 802 C CA . TRP A 1 100 ? -13.079 4.259 -13.186 1.00 48.12 100 TRP A CA 1
ATOM 803 C C . TRP A 1 100 ? -14.077 5.411 -13.345 1.00 48.12 100 TRP A C 1
ATOM 805 O O . TRP A 1 100 ? -15.032 5.300 -14.103 1.00 48.12 100 TRP A O 1
ATOM 815 N N . ARG A 1 101 ? -13.857 6.547 -12.668 1.00 47.69 101 ARG A N 1
ATOM 816 C CA . ARG A 1 101 ? -14.829 7.659 -12.636 1.00 47.69 101 ARG A CA 1
ATOM 817 C C . ARG A 1 101 ? -14.994 8.411 -13.965 1.00 47.69 101 ARG A C 1
ATOM 819 O O . ARG A 1 101 ? -15.858 9.275 -14.053 1.00 47.69 101 ARG A O 1
ATOM 826 N N . SER A 1 102 ? -14.140 8.142 -14.950 1.00 43.38 102 SER A N 1
ATOM 827 C CA . SER A 1 102 ? -14.180 8.732 -16.293 1.00 43.38 102 SER A CA 1
ATOM 828 C C . SER A 1 102 ? -14.868 7.846 -17.341 1.00 43.38 102 SER A C 1
ATOM 830 O O . SER A 1 102 ? -14.844 8.199 -18.521 1.00 43.38 102 SER A O 1
ATOM 832 N N . ARG A 1 103 ? -15.475 6.724 -16.930 1.00 39.59 103 ARG A N 1
ATOM 833 C CA . ARG A 1 103 ? -16.380 5.915 -17.757 1.00 39.59 103 ARG A CA 1
ATOM 834 C C . ARG A 1 103 ? -17.815 6.020 -17.267 1.00 39.59 103 ARG A C 1
ATOM 836 O O . ARG A 1 103 ? -18.008 6.041 -16.031 1.00 39.59 103 ARG A O 1
#

Sequence (103 aa):
MSWTENRFRTAIAVFAVLAGIVVYVIGHEVFPYLSVNHDEGVYLQQANLLLQGKLWLTADLSKVFQPWFFIRDGKRLYPKYTPVAAGLFTLGLRLAFLGWRSR

Secondary structure (DSSP, 8-state):
--HHHHHHHHHHHHHHHHHHHHHHHIIIII-TT--S-TTHHHHHHHHHHHHTT-S-EE---SSS---TTEEEETTEEEESS-THHHHHHHHHHHHHHHHHTT-

Radius of gyration: 20.01 Å; chains: 1; bounding box: 44×26×59 Å